Protein AF-A0A4Z2DA60-F1 (afdb_monomer_lite)

Foldseek 3Di:
DDDDDPDPDPPPPDDPPVDPDDPPDPPVVVQQPPLADDQDPVNPDDDDQSNHDDPVCDVPRHDDLEDDCCPPPPRPDCPVVVVVVLVVVQVVCCVVPVPPDPDRHRYYDDDDPDDPDDD

Sequence (119 aa):
MFARVRNCRRVISDTCIISQKIHTGNAICKNSSVGVVRRTRDCSQPLTYEQAKKPHQIGLMKSWNSWNTSNLDGENRYTAEVTLHDQFIRTFINGTFPMLVQSEHIHQKNRKEGQHSPM

Organism: Schistosoma japonicum (NCBI:txid6182)

pLDDT: mean 74.6, std 18.56, range [36.25, 94.69]

Radius of gyration: 23.01 Å; chains: 1; bounding box: 77×44×38 Å

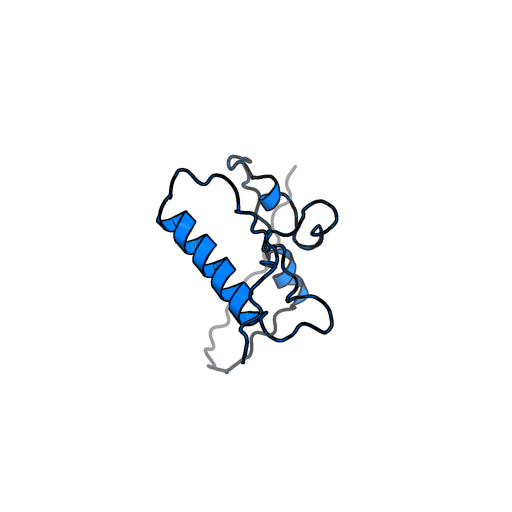Secondary structure (DSSP, 8-state):
--------------------------HHHHHTTTT-PPPPTT--S---HHHHS-GGGBTTTB--SEE-STTSTT--SSHHHHHHHHHHHHHHHHHH-TTT--SPPPEE----S------

InterPro domains:
  IPR026146 Small ribosomal subunit protein uS3m, metazoan [PF14955] (34-107)
  IPR026146 Small ribosomal subunit protein uS3m, metazoan [PTHR21244] (9-111)

Structure (mmCIF, N/CA/C/O backbone):
data_AF-A0A4Z2DA60-F1
#
_entry.id   AF-A0A4Z2DA60-F1
#
loop_
_atom_site.group_PDB
_atom_site.id
_atom_site.type_symbol
_atom_site.label_atom_id
_atom_site.label_alt_id
_atom_site.label_comp_id
_atom_site.label_asym_id
_atom_site.label_entity_id
_atom_site.label_seq_id
_atom_site.pdbx_PDB_ins_code
_atom_site.Cartn_x
_atom_site.Cartn_y
_atom_site.Cartn_z
_atom_site.occupancy
_atom_site.B_iso_or_equiv
_atom_site.auth_seq_id
_atom_site.auth_comp_id
_atom_site.auth_asym_id
_atom_site.auth_atom_id
_atom_site.pdbx_PDB_model_num
ATOM 1 N N . MET A 1 1 ? -36.997 0.849 12.367 1.00 36.25 1 MET A N 1
ATOM 2 C CA . MET A 1 1 ? -37.894 -0.275 12.016 1.00 36.25 1 MET A CA 1
ATOM 3 C C . MET A 1 1 ? -37.303 -1.032 10.840 1.00 36.25 1 MET A C 1
ATOM 5 O O . MET A 1 1 ? -36.849 -0.414 9.888 1.00 36.25 1 MET A O 1
ATOM 9 N N . PHE A 1 2 ? -37.221 -2.351 10.977 1.00 40.75 2 PHE A N 1
ATOM 10 C CA . PHE A 1 2 ? -36.569 -3.290 10.069 1.00 40.75 2 PHE A CA 1
ATOM 11 C C . PHE A 1 2 ? -37.433 -3.631 8.846 1.00 40.75 2 PHE A C 1
ATOM 13 O O . PHE A 1 2 ? -38.635 -3.821 8.987 1.00 40.75 2 PHE A O 1
ATOM 20 N N . ALA A 1 3 ? -36.790 -3.868 7.703 1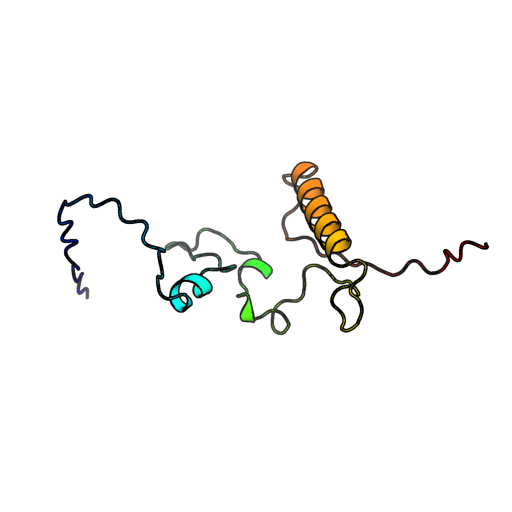.00 39.91 3 ALA A N 1
ATOM 21 C CA . ALA A 1 3 ? -37.228 -4.823 6.678 1.00 39.91 3 ALA A CA 1
ATOM 22 C C . ALA A 1 3 ? -35.953 -5.367 6.002 1.00 39.91 3 ALA A C 1
ATOM 24 O O . ALA A 1 3 ? -35.315 -4.681 5.214 1.00 39.91 3 ALA A O 1
ATOM 25 N N . ARG A 1 4 ? -35.307 -6.400 6.553 1.00 38.81 4 ARG A N 1
ATOM 26 C CA . ARG A 1 4 ? -35.522 -7.846 6.340 1.00 38.81 4 ARG A CA 1
ATOM 27 C C . ARG A 1 4 ? -35.500 -8.277 4.859 1.00 38.81 4 ARG A C 1
ATOM 29 O O . ARG A 1 4 ? -36.504 -8.232 4.167 1.00 38.81 4 ARG A O 1
ATOM 36 N N . VAL A 1 5 ? -34.315 -8.746 4.455 1.00 48.03 5 VAL A N 1
ATOM 37 C CA . VAL A 1 5 ? -34.022 -9.961 3.664 1.00 48.03 5 VAL A CA 1
ATOM 38 C C . VAL A 1 5 ? -34.892 -10.230 2.422 1.00 48.03 5 VAL A C 1
ATOM 40 O O . VAL A 1 5 ? -35.978 -10.791 2.519 1.00 48.03 5 VAL A O 1
ATOM 43 N N . ARG A 1 6 ? -34.307 -10.018 1.236 1.00 41.03 6 ARG A N 1
ATOM 44 C CA . ARG A 1 6 ? -34.545 -10.856 0.042 1.00 41.03 6 ARG A CA 1
ATOM 45 C C . ARG A 1 6 ? -33.264 -11.681 -0.145 1.00 41.03 6 ARG A C 1
ATOM 47 O O . ARG A 1 6 ? -32.250 -11.143 -0.559 1.00 41.03 6 ARG A O 1
ATOM 54 N N . ASN A 1 7 ? -33.120 -12.861 0.455 1.00 46.66 7 ASN A N 1
ATOM 55 C CA . ASN A 1 7 ? -33.658 -14.150 0.010 1.00 46.66 7 ASN A CA 1
ATOM 56 C C . ASN A 1 7 ? -33.530 -14.381 -1.506 1.00 46.66 7 ASN A C 1
ATOM 58 O O . ASN A 1 7 ? -34.510 -14.651 -2.192 1.00 46.66 7 ASN A O 1
ATOM 62 N N . CYS A 1 8 ? -32.308 -14.289 -2.036 1.00 43.62 8 CYS A N 1
ATOM 63 C CA . CYS A 1 8 ? -31.982 -14.985 -3.276 1.00 43.62 8 CYS A CA 1
ATOM 64 C C . CYS A 1 8 ? -31.801 -16.460 -2.919 1.00 43.62 8 CYS A C 1
ATOM 66 O O . CYS A 1 8 ? -30.723 -16.887 -2.503 1.00 43.62 8 CYS A O 1
ATOM 68 N N . ARG A 1 9 ? -32.904 -17.212 -2.998 1.00 36.41 9 ARG A N 1
ATOM 69 C CA . ARG A 1 9 ? -32.906 -18.671 -2.915 1.00 36.41 9 ARG A CA 1
ATOM 70 C C . ARG A 1 9 ? -31.853 -19.204 -3.880 1.00 36.41 9 ARG A C 1
ATOM 72 O O . ARG A 1 9 ? -31.969 -19.073 -5.095 1.00 36.41 9 ARG A O 1
ATOM 79 N N . ARG A 1 10 ? -30.809 -19.774 -3.295 1.00 44.75 10 ARG A N 1
ATOM 80 C CA . ARG A 1 10 ? -29.772 -20.544 -3.961 1.00 44.75 10 ARG A CA 1
ATOM 81 C C . ARG A 1 10 ? -30.451 -21.819 -4.461 1.00 44.75 10 ARG A C 1
ATOM 83 O O . ARG A 1 10 ? -30.615 -22.764 -3.700 1.00 44.75 10 ARG A O 1
ATOM 90 N N . VAL A 1 11 ? -30.925 -21.810 -5.704 1.00 38.78 11 VAL A N 1
ATOM 91 C CA . VAL A 1 11 ? -31.301 -23.045 -6.395 1.00 38.78 11 VAL A CA 1
ATOM 92 C C . VAL A 1 11 ? -29.983 -23.695 -6.795 1.00 38.78 11 VAL A C 1
ATOM 94 O O . VAL A 1 11 ? -29.382 -23.357 -7.811 1.00 38.78 11 VAL A O 1
ATOM 97 N N . ILE A 1 12 ? -29.465 -24.531 -5.899 1.00 46.62 12 ILE A N 1
ATOM 98 C CA . ILE A 1 12 ? -28.380 -25.454 -6.205 1.00 46.62 12 ILE A CA 1
ATOM 99 C C . ILE A 1 12 ? -29.067 -26.597 -6.947 1.00 46.62 12 ILE A C 1
ATOM 101 O O . ILE A 1 12 ? -29.623 -27.495 -6.328 1.00 46.62 12 ILE A O 1
ATOM 105 N N . SER A 1 13 ? -29.146 -26.491 -8.271 1.00 44.19 13 SER A N 1
ATOM 106 C CA . SER A 1 13 ? -29.481 -27.648 -9.092 1.00 44.19 13 SER A CA 1
ATOM 107 C C . SER A 1 13 ? -28.217 -28.484 -9.215 1.00 44.19 13 SER A C 1
ATOM 109 O O . SER A 1 13 ? -27.270 -28.099 -9.905 1.00 44.19 13 SER A O 1
ATOM 111 N N . ASP A 1 14 ? -28.213 -29.605 -8.503 1.00 43.94 14 ASP A N 1
ATOM 112 C CA . ASP A 1 14 ? -27.199 -30.647 -8.562 1.00 43.94 14 ASP A CA 1
ATOM 113 C C . ASP A 1 14 ? -27.156 -31.264 -9.964 1.00 43.94 14 ASP A C 1
ATOM 115 O O . ASP A 1 14 ? -27.880 -32.198 -10.286 1.00 43.94 14 ASP A O 1
ATOM 119 N N . THR A 1 15 ? -26.285 -30.736 -10.820 1.00 44.28 15 THR A N 1
ATOM 120 C CA . THR A 1 15 ? -25.668 -31.501 -11.908 1.00 44.28 15 THR A CA 1
ATOM 121 C C . THR A 1 15 ? -24.207 -31.084 -11.981 1.00 44.28 15 THR A C 1
ATOM 123 O O . THR A 1 15 ? -23.848 -30.021 -12.490 1.00 44.28 15 THR A O 1
ATOM 126 N N . CYS A 1 16 ? -23.342 -31.915 -11.403 1.00 42.69 16 CYS A N 1
ATOM 127 C CA . CYS A 1 16 ? -21.901 -31.787 -11.550 1.00 42.69 16 CYS A CA 1
ATOM 128 C C . CYS A 1 16 ? -21.527 -32.173 -12.986 1.00 42.69 16 CYS A C 1
ATOM 130 O O . CYS A 1 16 ? -21.126 -33.298 -13.265 1.00 42.69 16 CYS A O 1
ATOM 132 N N . ILE A 1 17 ? -21.690 -31.235 -13.916 1.00 43.75 17 ILE A N 1
ATOM 133 C CA . ILE A 1 17 ? -20.914 -31.248 -15.149 1.00 43.75 17 ILE A CA 1
ATOM 134 C C . ILE A 1 17 ? -19.625 -30.514 -14.814 1.00 43.75 17 ILE A C 1
ATOM 136 O O . ILE A 1 17 ? -19.618 -29.287 -14.686 1.00 43.75 17 ILE A O 1
ATOM 140 N N . ILE A 1 18 ? -18.543 -31.275 -14.627 1.00 47.03 18 ILE A N 1
ATOM 141 C CA . ILE A 1 18 ? -17.183 -30.744 -14.501 1.00 47.03 18 ILE A CA 1
ATOM 142 C C . ILE A 1 18 ? -16.827 -30.113 -15.850 1.00 47.03 18 ILE A C 1
ATOM 144 O O . ILE A 1 18 ? -16.246 -30.725 -16.738 1.00 47.03 18 ILE A O 1
ATOM 148 N N . SER A 1 19 ? -17.257 -28.872 -16.024 1.00 56.44 19 SER A N 1
ATOM 149 C CA . SER A 1 19 ? -16.873 -28.000 -17.117 1.00 56.44 19 SER A CA 1
ATOM 150 C C . SER A 1 19 ? -15.772 -27.096 -16.576 1.00 56.44 19 SER A C 1
ATOM 152 O O . SER A 1 19 ? -15.973 -26.420 -15.564 1.00 56.44 19 SER A O 1
ATOM 154 N N . GLN A 1 20 ? -14.603 -27.092 -17.223 1.00 56.44 20 GLN A N 1
ATOM 155 C CA . GLN A 1 20 ? -13.561 -26.095 -16.977 1.00 56.44 20 GLN A CA 1
ATOM 156 C C . GLN A 1 20 ? -14.103 -24.715 -17.377 1.00 56.44 20 GLN A C 1
ATOM 158 O O . GLN A 1 20 ? -13.944 -24.264 -18.508 1.00 56.44 20 GLN A O 1
ATOM 163 N N . LYS A 1 21 ? -14.807 -24.053 -16.459 1.00 57.78 21 LYS A N 1
ATOM 164 C CA . LYS A 1 21 ? -15.301 -22.690 -16.646 1.00 57.78 21 LYS A CA 1
ATOM 165 C C . LYS A 1 21 ? -14.322 -21.738 -15.978 1.00 57.78 21 LYS A C 1
ATOM 167 O O . LYS A 1 21 ? -14.120 -21.798 -14.767 1.00 57.78 21 LYS A O 1
ATOM 172 N N . ILE A 1 22 ? -13.728 -20.840 -16.760 1.00 65.81 22 ILE A N 1
ATOM 173 C CA . ILE A 1 22 ? -12.983 -19.708 -16.208 1.00 65.81 22 ILE A CA 1
ATOM 174 C C . ILE A 1 22 ? -13.990 -18.843 -15.449 1.00 65.81 22 ILE A C 1
ATOM 176 O O . ILE A 1 22 ? -15.011 -18.428 -15.995 1.00 65.81 22 ILE A O 1
ATOM 180 N N . HIS A 1 23 ? -13.720 -18.590 -14.171 1.00 60.81 23 HIS A N 1
ATOM 181 C CA . HIS A 1 23 ? -14.612 -17.836 -13.299 1.00 60.81 23 HIS A CA 1
ATOM 182 C C . HIS A 1 23 ? -14.537 -16.328 -13.622 1.00 60.81 23 HIS A C 1
ATOM 184 O O . HIS A 1 23 ? -13.959 -15.536 -12.872 1.00 60.81 23 HIS A O 1
ATOM 190 N N . THR A 1 24 ? -15.138 -15.900 -14.735 1.00 59.81 24 THR A N 1
ATOM 191 C CA . THR A 1 24 ? -15.239 -14.490 -15.152 1.00 59.81 24 THR A CA 1
ATOM 192 C C . THR A 1 24 ? -16.327 -13.763 -14.356 1.00 59.81 24 THR A C 1
ATOM 194 O O . THR A 1 24 ? -17.336 -13.317 -14.889 1.00 59.81 24 THR A O 1
ATOM 197 N N . GLY A 1 25 ? -16.163 -13.670 -13.035 1.00 59.47 25 GLY A N 1
ATOM 198 C CA . GLY A 1 25 ? -16.956 -12.728 -12.238 1.00 59.47 25 GLY A CA 1
ATOM 199 C C . GLY A 1 25 ? -16.517 -11.293 -12.539 1.00 59.47 25 GLY A C 1
ATOM 200 O O . GLY A 1 25 ? -15.312 -11.068 -12.658 1.00 59.47 25 GLY A O 1
ATOM 201 N N . ASN A 1 26 ? -17.462 -10.346 -12.629 1.00 55.56 26 ASN A N 1
ATOM 202 C CA . ASN A 1 26 ? -17.207 -8.926 -12.915 1.00 55.56 26 ASN A CA 1
ATOM 203 C C . ASN A 1 26 ? -15.992 -8.403 -12.123 1.00 55.56 26 ASN A C 1
ATOM 205 O O . ASN A 1 26 ? -16.044 -8.293 -10.895 1.00 55.56 26 ASN A O 1
ATOM 209 N N . ALA A 1 27 ? -14.898 -8.077 -12.822 1.00 57.91 27 ALA A N 1
ATOM 210 C CA . ALA A 1 27 ? -13.629 -7.648 -12.219 1.00 57.91 27 ALA A CA 1
ATOM 211 C C . ALA A 1 27 ? -13.789 -6.416 -11.304 1.00 57.91 27 ALA A C 1
ATOM 213 O O . ALA A 1 27 ? -13.112 -6.298 -10.282 1.00 57.91 27 ALA A O 1
ATOM 214 N N . ILE A 1 28 ? -14.762 -5.555 -11.623 1.00 54.56 28 ILE A N 1
ATOM 215 C CA . ILE A 1 28 ? -15.117 -4.343 -10.872 1.00 54.56 28 ILE A CA 1
ATOM 216 C C . ILE A 1 28 ? -15.416 -4.640 -9.393 1.00 54.56 28 ILE A C 1
ATOM 218 O O . ILE A 1 28 ? -14.972 -3.899 -8.520 1.00 54.56 28 ILE A O 1
ATOM 222 N N . CYS A 1 29 ? -16.112 -5.739 -9.081 1.00 54.88 29 CYS A N 1
ATOM 223 C CA . CYS A 1 29 ? -16.513 -6.051 -7.704 1.00 54.88 29 CYS A CA 1
ATOM 224 C C . CYS A 1 29 ? -15.373 -6.640 -6.854 1.00 54.88 29 CYS A C 1
ATOM 226 O O . CYS A 1 29 ? -15.477 -6.662 -5.631 1.00 54.88 29 CYS A O 1
ATOM 228 N N . LYS A 1 30 ? -14.292 -7.127 -7.481 1.00 58.25 30 LYS A N 1
ATOM 229 C CA . LYS A 1 30 ? -13.154 -7.755 -6.785 1.00 58.25 30 LYS A CA 1
ATOM 230 C C . LYS A 1 30 ? -12.093 -6.733 -6.362 1.00 58.25 30 LYS A C 1
ATOM 232 O O . LYS A 1 30 ? -11.428 -6.930 -5.351 1.00 58.25 30 LYS A O 1
ATOM 237 N N . ASN A 1 31 ? -11.967 -5.621 -7.090 1.00 64.38 31 ASN A N 1
ATOM 238 C CA . ASN A 1 31 ? -10.927 -4.622 -6.825 1.00 64.38 31 ASN A CA 1
ATOM 239 C C . ASN A 1 31 ? -11.255 -3.684 -5.650 1.00 64.38 31 ASN A C 1
ATOM 241 O O . ASN A 1 31 ? -10.353 -3.094 -5.064 1.00 64.38 31 ASN A O 1
ATOM 245 N N . SER A 1 32 ? -12.530 -3.559 -5.259 1.00 67.38 32 SER A N 1
ATOM 246 C CA . SER A 1 32 ? -12.943 -2.638 -4.189 1.00 67.38 32 SER A CA 1
ATOM 247 C C . SER A 1 32 ? -12.506 -3.063 -2.782 1.00 67.38 32 SER A C 1
ATOM 249 O O . SER A 1 32 ? -12.548 -2.245 -1.866 1.00 67.38 32 SER A O 1
ATOM 251 N N . SER A 1 33 ? -12.131 -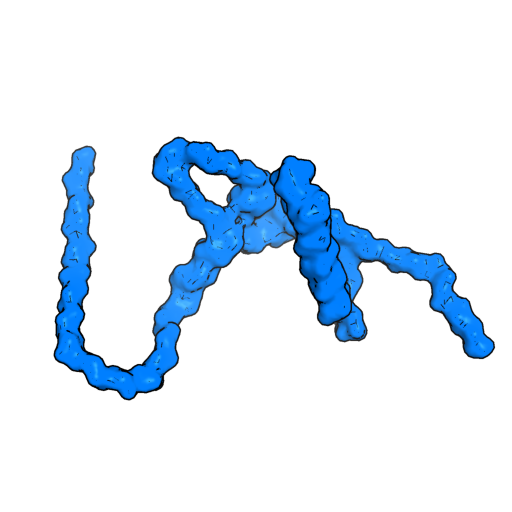4.333 -2.588 1.00 72.25 33 SER A N 1
ATOM 252 C CA . SER A 1 33 ? -11.664 -4.870 -1.300 1.00 72.25 33 SER A CA 1
ATOM 253 C C . SER A 1 33 ? -10.145 -4.947 -1.167 1.00 72.25 33 SER A C 1
ATOM 255 O O . SER A 1 33 ? -9.652 -5.244 -0.082 1.00 72.25 33 SER A O 1
ATOM 257 N N . VAL A 1 34 ? -9.394 -4.723 -2.247 1.00 79.50 34 VAL A N 1
ATOM 258 C CA . VAL A 1 34 ? -7.930 -4.820 -2.220 1.00 79.50 34 VAL A CA 1
ATOM 259 C C . VAL A 1 34 ? -7.372 -3.680 -1.371 1.00 79.50 34 VAL A C 1
ATOM 261 O O . VAL A 1 34 ? -7.750 -2.530 -1.567 1.00 79.50 34 VAL A O 1
ATOM 264 N N . GLY A 1 35 ? -6.500 -3.994 -0.408 1.00 81.06 35 GLY A N 1
ATOM 265 C CA . GLY A 1 35 ? -5.841 -2.994 0.443 1.00 81.06 35 GLY A CA 1
ATOM 266 C C . GLY A 1 35 ? -6.789 -2.153 1.308 1.00 81.06 35 GLY A C 1
ATOM 267 O O . GLY A 1 35 ? -6.431 -1.043 1.690 1.00 81.06 35 GLY A O 1
ATOM 268 N N . VAL A 1 36 ? -8.003 -2.646 1.584 1.00 88.19 36 VAL A N 1
ATOM 269 C CA . VAL A 1 36 ? -8.979 -1.989 2.465 1.00 88.19 36 VAL A CA 1
ATOM 270 C C . VAL A 1 36 ? -9.293 -2.908 3.637 1.00 88.19 36 VAL A C 1
ATOM 272 O O . VAL A 1 36 ? -9.862 -3.986 3.455 1.00 88.19 36 VAL A O 1
ATOM 275 N N . VAL A 1 37 ? -8.976 -2.462 4.854 1.00 88.75 37 VAL A N 1
ATOM 276 C CA . VAL A 1 37 ? -9.353 -3.193 6.068 1.00 88.75 37 VAL A CA 1
ATOM 277 C C . VAL A 1 37 ? -10.857 -3.049 6.306 1.00 88.75 37 VAL A C 1
ATOM 279 O O . VAL A 1 37 ? -11.419 -1.951 6.257 1.00 88.75 37 VAL A O 1
ATOM 282 N N . ARG A 1 38 ? -11.543 -4.174 6.532 1.00 86.00 38 ARG A N 1
ATOM 283 C CA . ARG A 1 38 ? -12.988 -4.179 6.784 1.00 86.00 38 ARG A CA 1
ATOM 284 C C . ARG A 1 38 ? -13.262 -3.743 8.217 1.00 86.00 38 ARG A C 1
ATOM 286 O O . ARG A 1 38 ? -12.682 -4.272 9.155 1.00 86.00 38 ARG A O 1
ATOM 293 N N . ARG A 1 39 ? -14.208 -2.820 8.379 1.00 83.94 39 ARG A N 1
ATOM 294 C CA . ARG A 1 39 ? -14.656 -2.367 9.695 1.00 83.94 39 ARG A CA 1
ATOM 295 C C . ARG A 1 39 ? -15.407 -3.486 10.420 1.00 83.94 39 ARG A C 1
ATOM 297 O O . ARG A 1 39 ? -16.366 -4.037 9.873 1.00 83.94 39 ARG A O 1
ATOM 304 N N . THR A 1 40 ? -15.009 -3.779 11.653 1.00 87.25 40 THR A N 1
ATOM 305 C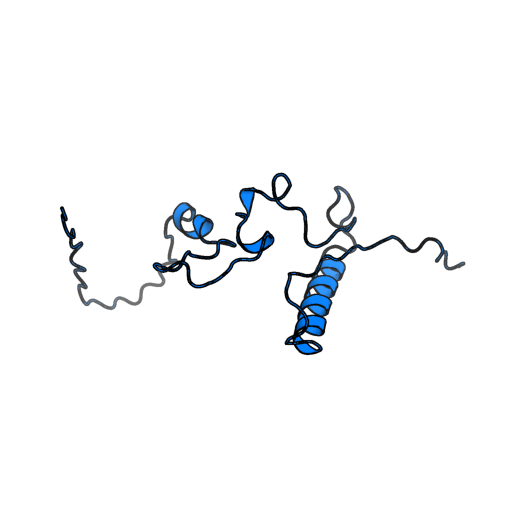 CA . THR A 1 40 ? -15.769 -4.652 12.558 1.00 87.25 40 THR A CA 1
ATOM 306 C C . THR A 1 40 ? -17.031 -3.932 13.034 1.00 87.25 40 THR A C 1
ATOM 308 O O . THR A 1 40 ? -17.053 -2.706 13.151 1.00 87.25 40 THR A O 1
ATOM 311 N N . ARG A 1 41 ? -18.110 -4.675 13.296 1.00 87.88 41 ARG A N 1
ATOM 312 C CA . ARG A 1 41 ? -19.423 -4.113 13.669 1.00 87.88 41 ARG A CA 1
ATOM 313 C C . ARG A 1 41 ? -19.371 -3.229 14.923 1.00 87.88 41 ARG A C 1
ATOM 315 O O . ARG A 1 41 ? -20.105 -2.254 15.014 1.00 87.88 41 ARG A O 1
ATOM 322 N N . ASP A 1 42 ? -18.514 -3.591 15.861 1.00 89.56 42 ASP A N 1
ATOM 323 C CA . ASP A 1 42 ? -18.265 -2.943 17.149 1.00 89.56 42 ASP A CA 1
ATOM 324 C C . ASP A 1 42 ? -17.124 -1.912 17.102 1.00 89.56 42 ASP A C 1
ATOM 326 O O . ASP A 1 42 ? -16.889 -1.221 18.085 1.00 89.56 42 ASP A O 1
ATOM 330 N N . CYS A 1 43 ? -16.429 -1.778 15.965 1.00 83.81 43 CYS A N 1
ATOM 331 C CA . CYS A 1 43 ? -15.239 -0.931 15.824 1.00 83.81 43 CYS A CA 1
ATOM 332 C C . CYS A 1 43 ? -14.129 -1.254 16.842 1.00 83.81 43 CYS A C 1
ATOM 334 O O . CYS A 1 43 ? -13.367 -0.364 17.207 1.00 83.81 43 CYS A O 1
ATOM 336 N N . SER A 1 44 ? -14.034 -2.508 17.291 1.00 89.12 44 SER A N 1
ATOM 337 C CA . SER A 1 44 ? -13.089 -2.920 18.338 1.00 89.12 44 SER A CA 1
ATOM 338 C C . SER A 1 44 ? -11.628 -2.948 17.895 1.00 89.12 44 SER A C 1
ATOM 340 O O . SER A 1 44 ? -10.740 -2.872 18.739 1.00 89.12 44 SER A O 1
ATOM 342 N N . GLN A 1 45 ? -11.360 -3.057 16.591 1.00 87.38 45 GLN A N 1
ATOM 343 C CA . GLN A 1 45 ? -9.996 -3.111 16.067 1.00 87.38 45 GLN A CA 1
ATOM 344 C C . GLN A 1 45 ? -9.494 -1.706 15.704 1.00 87.38 45 GLN A C 1
ATOM 346 O O . GLN A 1 45 ? -10.025 -1.107 14.760 1.00 87.38 45 GLN A O 1
ATOM 351 N N . PRO A 1 46 ? -8.487 -1.171 16.421 1.00 87.88 46 PRO A N 1
ATOM 352 C CA . PRO A 1 46 ? -7.867 0.091 16.049 1.00 87.88 46 PRO A CA 1
ATOM 353 C C . PRO A 1 46 ? -7.089 -0.083 14.742 1.00 87.88 46 PRO A C 1
ATOM 355 O O . PRO A 1 46 ? -6.422 -1.093 14.528 1.00 87.88 46 PRO A O 1
ATOM 358 N N . LEU A 1 47 ? -7.183 0.915 13.865 1.00 89.38 47 LEU A N 1
ATOM 359 C CA . LEU A 1 47 ? -6.474 0.940 12.589 1.00 89.38 47 LEU A CA 1
ATOM 360 C C . LEU A 1 47 ? -5.317 1.924 12.664 1.00 89.38 47 LEU A C 1
ATOM 362 O O . LEU A 1 47 ? -5.460 3.017 13.216 1.00 89.38 47 LEU A O 1
ATOM 366 N N . THR A 1 48 ? -4.196 1.562 12.048 1.00 89.56 48 THR A N 1
ATOM 367 C CA . THR A 1 48 ? -3.108 2.513 11.826 1.00 89.56 48 THR A CA 1
ATOM 368 C C . THR A 1 48 ? -3.476 3.496 10.717 1.00 89.56 48 THR A C 1
ATOM 370 O O . THR A 1 48 ? -4.394 3.267 9.920 1.00 89.56 48 THR A O 1
ATOM 373 N N . TYR A 1 49 ? -2.745 4.608 10.656 1.00 89.81 49 TYR A N 1
ATOM 374 C CA . TYR A 1 49 ? -2.948 5.631 9.633 1.00 89.81 49 TYR A CA 1
ATOM 375 C C . TYR A 1 49 ? -2.945 5.040 8.213 1.00 89.81 49 TYR A C 1
ATOM 377 O O . TYR A 1 49 ? -3.883 5.272 7.449 1.00 89.81 49 TYR A O 1
ATOM 385 N N . GLU A 1 50 ? -1.951 4.206 7.898 1.00 87.44 50 GLU A N 1
ATOM 386 C CA . GLU A 1 50 ? -1.788 3.583 6.578 1.00 87.44 50 GLU A CA 1
ATOM 387 C C . GLU A 1 50 ? -2.927 2.616 6.221 1.00 87.44 50 GLU A C 1
ATOM 389 O O . GLU A 1 50 ? -3.412 2.604 5.085 1.00 87.44 50 GLU A O 1
ATOM 394 N N . GLN A 1 51 ? -3.416 1.854 7.205 1.00 89.44 51 GLN A N 1
ATOM 395 C CA . GLN A 1 51 ? -4.511 0.892 7.041 1.00 89.44 51 GLN A CA 1
ATOM 396 C C . GLN A 1 51 ? -5.877 1.564 6.850 1.00 89.44 51 GLN A C 1
ATOM 398 O O . GLN A 1 51 ? -6.769 1.001 6.210 1.00 89.44 51 GLN A O 1
ATOM 403 N N . ALA A 1 52 ? -6.060 2.769 7.397 1.00 90.69 52 ALA A N 1
ATOM 404 C CA . ALA A 1 52 ? -7.304 3.525 7.273 1.00 90.69 52 ALA A CA 1
ATOM 405 C C . ALA A 1 52 ? -7.487 4.159 5.880 1.00 90.69 52 ALA A C 1
ATOM 407 O O . ALA A 1 52 ? -8.609 4.510 5.500 1.00 90.69 52 ALA A O 1
ATOM 408 N N . LYS A 1 53 ? -6.403 4.330 5.114 1.00 92.12 53 LYS A N 1
ATOM 409 C CA . LYS A 1 53 ? -6.410 4.979 3.797 1.00 92.12 53 LYS A CA 1
ATOM 410 C C . LYS A 1 53 ? -6.519 3.962 2.661 1.00 92.12 53 LYS A C 1
ATOM 412 O O . LYS A 1 53 ? -5.742 3.011 2.559 1.00 92.12 53 LYS A O 1
ATOM 417 N N . LYS A 1 54 ? -7.456 4.206 1.742 1.00 90.50 54 LYS A N 1
ATOM 418 C CA . LYS A 1 54 ? -7.722 3.323 0.595 1.00 90.50 54 LYS A CA 1
ATOM 419 C C . LYS A 1 54 ? -6.592 3.401 -0.448 1.00 90.50 54 LYS A C 1
ATOM 421 O O . LYS A 1 54 ? -5.925 4.432 -0.537 1.00 90.50 54 LYS A O 1
ATOM 426 N N . PRO A 1 55 ? -6.400 2.373 -1.298 1.00 90.06 55 PRO A N 1
ATOM 427 C CA . PRO A 1 55 ? -5.311 2.364 -2.284 1.00 90.06 55 PRO A CA 1
ATOM 428 C C . PRO A 1 55 ? -5.330 3.534 -3.273 1.00 90.06 55 PRO A C 1
ATOM 430 O O . PRO A 1 55 ? -4.284 4.067 -3.609 1.00 90.06 55 PRO A O 1
ATOM 433 N N . HIS A 1 56 ? -6.507 3.999 -3.694 1.00 89.56 56 HIS A N 1
ATOM 434 C CA . HIS A 1 56 ? -6.621 5.147 -4.606 1.00 89.56 56 HIS A CA 1
ATOM 435 C C . HIS A 1 56 ? -6.264 6.497 -3.958 1.00 89.56 56 HIS A C 1
ATOM 437 O O . HIS A 1 56 ? -6.328 7.523 -4.622 1.00 89.56 56 HIS A O 1
ATOM 443 N N . GLN A 1 57 ? -5.945 6.520 -2.660 1.00 92.25 57 GLN A N 1
ATOM 444 C CA . GLN A 1 57 ? -5.534 7.725 -1.933 1.00 92.25 57 GLN A CA 1
ATOM 445 C C . GLN A 1 57 ? -4.005 7.825 -1.781 1.00 92.25 57 GLN A C 1
ATOM 447 O O . GLN A 1 57 ? -3.525 8.750 -1.118 1.00 92.25 57 GLN A O 1
ATOM 452 N N . ILE A 1 58 ? -3.250 6.887 -2.373 1.00 92.69 58 ILE A N 1
ATOM 453 C CA . ILE A 1 58 ? -1.786 6.964 -2.485 1.00 92.69 58 ILE A CA 1
ATOM 454 C C . ILE A 1 58 ? -1.426 8.193 -3.323 1.00 92.69 58 ILE A C 1
ATOM 456 O O . ILE A 1 58 ? -1.990 8.403 -4.392 1.00 92.69 58 ILE A O 1
ATOM 460 N N . GLY A 1 59 ? -0.522 9.020 -2.809 1.00 90.62 59 GLY A N 1
ATOM 461 C CA . GLY A 1 59 ? -0.116 10.296 -3.394 1.00 90.62 59 GLY A CA 1
ATOM 462 C C . GLY A 1 59 ? -0.941 11.506 -2.962 1.00 90.62 59 GLY A C 1
ATOM 463 O O . GLY A 1 59 ? -0.523 12.627 -3.226 1.00 90.62 59 GLY A O 1
ATOM 464 N N . LEU A 1 60 ? -2.073 11.308 -2.273 1.00 93.31 60 LEU A N 1
ATOM 465 C CA . LEU A 1 60 ? -2.894 12.405 -1.741 1.00 93.31 60 LEU A CA 1
ATOM 466 C C . LEU A 1 60 ? -2.913 12.402 -0.216 1.00 93.31 60 LEU A C 1
ATOM 468 O O . LEU A 1 60 ? -2.551 13.382 0.424 1.00 93.31 60 LEU A O 1
ATOM 472 N N . MET A 1 61 ? -3.378 11.294 0.366 1.00 92.62 61 MET A N 1
ATOM 473 C CA . MET A 1 61 ? -3.528 11.152 1.815 1.00 92.62 61 MET A CA 1
ATOM 474 C C . MET A 1 61 ? -2.494 10.208 2.414 1.00 92.62 61 MET A C 1
ATOM 476 O O . MET A 1 61 ? -2.242 10.289 3.608 1.00 92.62 61 MET A O 1
ATOM 480 N N . LYS A 1 62 ? -1.917 9.303 1.622 1.00 90.81 62 LYS A N 1
ATOM 481 C CA . LYS A 1 62 ? -0.803 8.459 2.056 1.00 90.81 62 LYS A CA 1
ATOM 482 C C . LYS A 1 62 ? 0.333 8.505 1.052 1.00 90.81 62 LYS A C 1
ATOM 484 O O . LYS A 1 62 ? 0.081 8.683 -0.138 1.00 90.81 62 LYS A O 1
ATOM 489 N N . SER A 1 63 ? 1.560 8.380 1.533 1.00 92.12 63 SER A N 1
ATOM 490 C CA . SER A 1 63 ? 2.755 8.345 0.695 1.00 92.12 63 SER A CA 1
ATOM 491 C C . SER A 1 63 ? 3.076 6.905 0.269 1.00 92.12 63 SER A C 1
ATOM 493 O O . SER A 1 63 ? 2.236 6.007 0.360 1.00 92.12 63 SER A O 1
ATOM 495 N N . TRP A 1 64 ? 4.274 6.697 -0.271 1.00 91.31 64 TRP A N 1
ATOM 496 C CA . TRP A 1 64 ? 4.775 5.393 -0.682 1.00 91.31 64 TRP A CA 1
ATOM 497 C C . TRP A 1 64 ? 5.642 4.799 0.429 1.00 91.31 64 TRP A C 1
ATOM 499 O O . TRP A 1 64 ? 6.490 5.486 0.993 1.00 91.31 64 TRP A O 1
ATOM 509 N N . ASN A 1 65 ? 5.486 3.498 0.681 1.00 89.62 65 ASN A N 1
ATOM 510 C CA . ASN A 1 65 ? 6.262 2.766 1.691 1.00 89.62 65 ASN A CA 1
ATOM 511 C C . ASN A 1 65 ? 7.718 2.504 1.274 1.00 89.62 65 ASN A C 1
ATOM 513 O O . ASN A 1 65 ? 8.524 2.047 2.088 1.00 89.62 65 ASN A O 1
ATOM 517 N N . SER A 1 66 ? 8.055 2.729 0.005 1.00 89.69 66 SER A N 1
ATOM 518 C CA . SER A 1 66 ? 9.420 2.639 -0.494 1.00 89.69 66 SER A CA 1
ATOM 519 C C . SER A 1 66 ? 9.691 3.734 -1.520 1.00 89.69 66 SER A C 1
ATOM 521 O O . SER A 1 66 ? 8.893 3.974 -2.426 1.00 89.69 66 SER A O 1
ATOM 523 N N . TRP A 1 67 ? 10.832 4.402 -1.368 1.00 89.81 67 TRP A N 1
ATOM 524 C CA . TRP A 1 67 ? 11.313 5.427 -2.286 1.00 89.81 67 TRP A CA 1
ATOM 525 C C . TRP A 1 67 ? 12.579 4.930 -2.985 1.00 89.81 67 TRP A C 1
ATOM 527 O O . TRP A 1 67 ? 13.592 4.643 -2.338 1.00 89.81 67 TRP A O 1
ATOM 537 N N . ASN A 1 68 ? 12.508 4.782 -4.307 1.00 88.62 68 ASN A N 1
ATOM 538 C CA . ASN A 1 68 ? 13.592 4.303 -5.160 1.00 88.62 68 ASN A CA 1
ATOM 539 C C . ASN A 1 68 ? 13.509 4.964 -6.545 1.00 88.62 68 ASN A C 1
ATOM 541 O O . ASN A 1 68 ? 12.462 5.484 -6.921 1.00 88.62 68 ASN A O 1
ATOM 545 N N . THR A 1 69 ? 14.606 4.929 -7.302 1.00 88.12 69 THR A N 1
ATOM 546 C CA . THR A 1 69 ? 14.663 5.497 -8.660 1.00 88.12 69 THR A CA 1
ATOM 547 C C . THR A 1 69 ? 14.250 4.495 -9.741 1.00 88.12 69 THR A C 1
ATOM 549 O O . THR A 1 69 ? 13.852 4.891 -10.825 1.00 88.12 69 THR A O 1
ATOM 552 N N . SER A 1 70 ? 14.233 3.193 -9.434 1.00 87.38 70 SER A N 1
ATOM 553 C CA . SER A 1 70 ? 14.003 2.116 -10.410 1.00 87.38 70 SER A CA 1
ATOM 554 C C . SER A 1 70 ? 12.589 2.033 -10.998 1.00 87.38 70 SER A C 1
ATOM 556 O O . SER A 1 70 ? 12.338 1.176 -11.837 1.00 87.38 70 SER A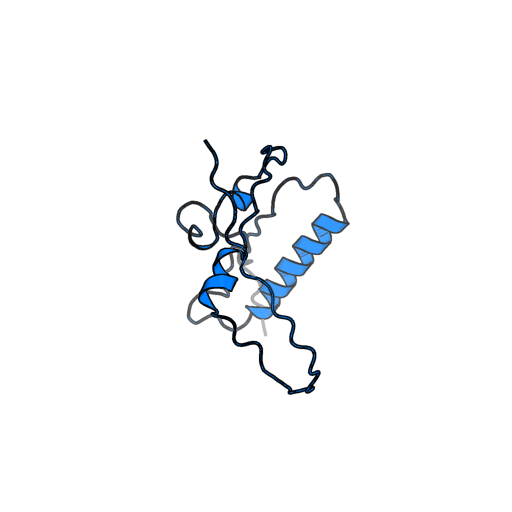 O 1
ATOM 558 N N . ASN A 1 71 ? 11.655 2.860 -10.532 1.00 89.25 71 ASN A N 1
ATOM 559 C CA . ASN A 1 71 ? 10.315 2.987 -11.115 1.00 89.25 71 ASN A CA 1
ATOM 560 C C . ASN A 1 71 ? 10.171 4.251 -11.979 1.00 89.25 71 ASN A C 1
ATOM 562 O O . ASN A 1 71 ? 9.070 4.549 -12.439 1.00 89.25 71 ASN A O 1
ATOM 566 N N . LEU A 1 72 ? 11.247 5.027 -12.146 1.00 90.12 72 LEU A N 1
ATOM 567 C CA . LEU A 1 72 ? 11.260 6.190 -13.023 1.00 90.12 72 LEU A CA 1
ATOM 568 C C . LEU A 1 72 ? 11.296 5.752 -14.486 1.00 90.12 72 LEU A C 1
ATOM 570 O O . LEU A 1 72 ? 11.848 4.705 -14.833 1.00 90.12 72 LEU A O 1
ATOM 574 N N . ASP A 1 73 ? 10.714 6.583 -15.345 1.00 88.62 73 ASP A N 1
ATOM 575 C CA . ASP A 1 73 ? 10.727 6.341 -16.781 1.00 88.62 73 ASP A CA 1
ATOM 576 C C . ASP A 1 73 ? 12.174 6.289 -17.305 1.00 88.62 73 ASP A C 1
ATOM 578 O O . ASP A 1 73 ? 12.996 7.152 -16.994 1.00 88.62 73 ASP A O 1
ATOM 582 N N . GLY A 1 74 ? 12.499 5.233 -18.054 1.00 86.00 74 GLY A N 1
ATOM 583 C CA . GLY A 1 74 ? 13.854 4.953 -18.544 1.00 86.00 74 GLY A CA 1
ATOM 584 C C . GLY A 1 74 ? 14.778 4.167 -17.596 1.00 86.00 74 GLY A C 1
ATOM 585 O O . GLY A 1 74 ? 15.853 3.743 -18.029 1.00 86.00 74 GLY A O 1
ATOM 586 N N . GLU A 1 75 ? 14.390 3.889 -16.345 1.00 82.06 75 GLU A N 1
ATOM 587 C CA . GLU A 1 75 ? 15.197 3.110 -15.388 1.00 82.06 75 GLU A CA 1
ATOM 588 C C . GLU A 1 75 ? 14.720 1.648 -15.233 1.00 82.06 75 GLU A C 1
ATOM 590 O O . GLU A 1 75 ? 14.136 1.282 -14.223 1.00 82.06 75 GLU A O 1
ATOM 595 N N . ASN A 1 76 ? 15.036 0.753 -16.179 1.00 75.31 76 ASN A N 1
ATOM 596 C CA . ASN A 1 76 ? 14.568 -0.653 -16.117 1.00 75.31 76 ASN A CA 1
ATOM 597 C C . ASN A 1 76 ? 15.550 -1.665 -15.493 1.00 75.31 76 ASN A C 1
ATOM 599 O O . ASN A 1 76 ? 15.231 -2.848 -15.385 1.00 75.31 76 ASN A O 1
ATOM 603 N N . ARG A 1 77 ? 16.774 -1.259 -15.127 1.00 76.38 77 ARG A N 1
ATOM 604 C CA . ARG A 1 77 ? 17.843 -2.228 -14.794 1.00 76.38 77 ARG A CA 1
ATOM 605 C C . ARG A 1 77 ? 17.658 -2.960 -13.465 1.00 76.38 77 ARG A C 1
ATOM 607 O O . ARG A 1 77 ? 18.073 -4.105 -13.371 1.00 76.38 77 ARG A O 1
ATOM 614 N N . TYR A 1 78 ? 17.072 -2.317 -12.455 1.00 84.12 78 TYR A N 1
ATOM 615 C CA . TYR A 1 78 ? 17.146 -2.804 -11.067 1.00 84.12 78 TYR A CA 1
ATOM 616 C C . TYR A 1 78 ? 15.792 -2.930 -10.365 1.00 84.12 78 TYR A C 1
ATOM 618 O O . TYR A 1 78 ? 15.749 -3.160 -9.159 1.00 84.12 78 TYR A O 1
ATOM 626 N N . THR A 1 79 ? 14.680 -2.781 -11.087 1.00 86.81 79 THR A N 1
ATOM 62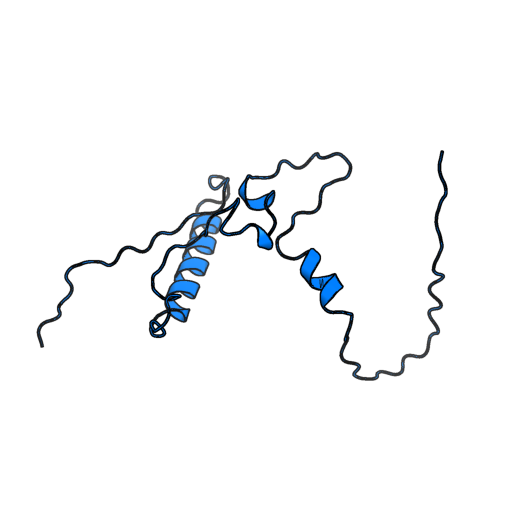7 C CA . THR A 1 79 ? 13.336 -2.771 -10.492 1.00 86.81 79 THR A CA 1
ATOM 628 C C . THR A 1 79 ? 13.042 -4.069 -9.746 1.00 86.81 79 THR A C 1
ATOM 630 O O . THR A 1 79 ? 12.659 -4.036 -8.579 1.00 86.81 79 THR A O 1
ATOM 633 N N . ALA A 1 80 ? 13.311 -5.217 -10.378 1.00 89.38 80 ALA A N 1
ATOM 634 C CA . ALA A 1 80 ? 13.067 -6.525 -9.776 1.00 89.38 80 ALA A CA 1
ATOM 635 C C . ALA A 1 80 ? 13.903 -6.741 -8.503 1.00 89.38 80 ALA A C 1
ATOM 637 O O . ALA A 1 80 ? 13.367 -7.141 -7.471 1.00 89.38 80 ALA A O 1
ATOM 638 N N . GLU A 1 81 ? 15.198 -6.423 -8.549 1.00 90.81 81 GLU A N 1
ATOM 639 C CA . GLU A 1 81 ? 16.099 -6.558 -7.402 1.00 90.81 81 GLU A CA 1
ATOM 640 C C . GLU A 1 81 ? 15.650 -5.675 -6.237 1.00 90.81 81 GLU A C 1
ATOM 642 O O . GLU A 1 81 ? 15.525 -6.148 -5.110 1.00 90.81 81 GLU A O 1
ATOM 647 N N . VAL A 1 82 ? 15.343 -4.400 -6.500 1.00 90.56 82 VAL A N 1
ATOM 648 C CA . VAL A 1 82 ? 14.889 -3.460 -5.465 1.00 90.56 82 VAL A CA 1
ATOM 649 C C . VAL A 1 82 ? 13.589 -3.939 -4.817 1.00 90.56 82 VAL A C 1
ATOM 651 O O . VAL A 1 82 ? 13.469 -3.871 -3.594 1.00 90.56 82 VAL A O 1
ATOM 654 N N . THR A 1 83 ? 12.644 -4.469 -5.597 1.00 91.38 83 THR A N 1
ATOM 655 C CA . THR A 1 83 ? 11.408 -5.054 -5.057 1.00 91.38 83 THR A CA 1
ATOM 656 C C . THR A 1 83 ? 11.684 -6.284 -4.190 1.00 91.38 83 THR A C 1
ATOM 658 O O . THR A 1 83 ? 11.114 -6.400 -3.104 1.00 91.38 83 THR A O 1
ATOM 661 N N . LEU A 1 84 ? 12.576 -7.184 -4.620 1.00 93.62 84 LEU A N 1
ATOM 662 C CA . LEU A 1 84 ? 12.950 -8.365 -3.834 1.00 93.62 84 LEU A CA 1
ATOM 663 C C . LEU A 1 84 ? 13.634 -7.978 -2.521 1.00 93.62 84 LEU A C 1
ATOM 665 O O . LEU A 1 84 ? 13.306 -8.532 -1.472 1.00 93.62 84 LEU A O 1
ATOM 669 N N . HIS A 1 85 ? 14.535 -6.997 -2.559 1.00 92.19 85 HIS A N 1
ATOM 670 C CA . HIS A 1 85 ? 15.185 -6.474 -1.362 1.00 92.19 85 HIS A CA 1
ATOM 671 C C . HIS A 1 85 ? 14.181 -5.831 -0.396 1.00 92.19 85 HIS A C 1
ATOM 673 O O . HIS A 1 85 ? 14.250 -6.104 0.801 1.00 92.19 85 HIS A O 1
ATOM 679 N N . ASP A 1 86 ? 13.227 -5.032 -0.888 1.00 91.88 86 ASP A N 1
ATOM 680 C CA . ASP A 1 86 ? 12.177 -4.430 -0.053 1.00 91.88 86 ASP A CA 1
ATOM 681 C C . ASP A 1 86 ? 11.339 -5.510 0.649 1.00 91.88 86 ASP A C 1
ATOM 683 O O . ASP A 1 86 ? 11.171 -5.470 1.870 1.00 91.88 86 ASP A O 1
ATOM 687 N N . GLN A 1 87 ? 10.894 -6.533 -0.088 1.00 92.31 87 GLN A N 1
ATOM 688 C CA . GLN A 1 87 ? 10.110 -7.631 0.480 1.00 92.31 87 GLN A CA 1
ATOM 689 C C . GLN A 1 87 ? 10.917 -8.465 1.485 1.00 92.31 87 GLN A C 1
ATOM 691 O O . GLN A 1 87 ? 10.389 -8.853 2.536 1.00 92.31 87 GLN A O 1
ATOM 696 N N . PHE A 1 88 ? 12.193 -8.725 1.188 1.00 94.69 88 PHE A N 1
ATOM 697 C CA . PHE A 1 88 ? 13.099 -9.428 2.091 1.00 94.69 88 PHE A CA 1
ATOM 698 C C . PHE A 1 88 ? 13.256 -8.667 3.407 1.00 94.69 88 PHE A C 1
ATOM 700 O O . PHE A 1 88 ? 13.026 -9.245 4.464 1.00 94.69 88 PHE A O 1
ATOM 707 N N . ILE A 1 89 ? 13.567 -7.369 3.353 1.00 92.69 89 ILE A N 1
ATOM 708 C CA . ILE A 1 89 ? 13.771 -6.544 4.549 1.00 92.69 89 ILE A CA 1
ATOM 709 C C . ILE A 1 89 ? 12.492 -6.492 5.394 1.00 92.69 89 ILE A C 1
ATOM 711 O O . ILE A 1 89 ? 12.565 -6.686 6.605 1.00 92.69 89 ILE A O 1
ATOM 715 N N . ARG A 1 90 ? 11.310 -6.314 4.783 1.00 91.81 90 ARG A N 1
ATOM 716 C CA . ARG A 1 90 ? 10.028 -6.329 5.519 1.00 91.81 90 ARG A CA 1
ATOM 717 C C . ARG A 1 90 ? 9.811 -7.642 6.261 1.00 91.81 90 ARG A C 1
ATOM 719 O O . ARG A 1 90 ? 9.431 -7.641 7.428 1.00 91.81 90 ARG A O 1
ATOM 726 N N . THR A 1 91 ? 10.055 -8.755 5.576 1.00 92.31 91 THR A N 1
ATOM 727 C CA . THR A 1 91 ? 9.865 -10.092 6.148 1.00 92.31 91 THR A CA 1
ATOM 728 C C . THR A 1 91 ? 10.895 -10.365 7.242 1.00 92.31 91 THR A C 1
ATOM 730 O O . THR A 1 91 ? 10.546 -10.888 8.296 1.00 92.31 91 THR A O 1
ATOM 733 N N . PHE A 1 92 ? 12.143 -9.949 7.022 1.00 93.88 92 PHE A N 1
ATOM 734 C CA . PHE A 1 92 ? 13.235 -10.078 7.977 1.00 93.88 92 PHE A CA 1
ATOM 735 C C . PHE A 1 92 ? 12.948 -9.297 9.259 1.00 93.88 92 PHE A C 1
ATOM 737 O O . PHE A 1 92 ? 12.918 -9.893 10.327 1.00 93.88 92 PHE A O 1
ATOM 744 N N . ILE A 1 93 ? 12.644 -7.998 9.165 1.00 91.56 93 ILE A N 1
ATOM 745 C CA . ILE A 1 93 ? 12.388 -7.161 10.344 1.00 91.56 93 ILE A CA 1
ATOM 746 C C . ILE A 1 93 ? 11.174 -7.675 11.130 1.00 91.56 93 ILE A C 1
ATOM 748 O O . ILE A 1 93 ? 11.249 -7.791 12.352 1.00 91.56 93 ILE A O 1
ATOM 752 N N . ASN A 1 94 ? 10.086 -8.045 10.445 1.00 90.06 94 ASN A N 1
ATOM 753 C CA . ASN A 1 94 ? 8.898 -8.594 11.104 1.00 90.06 94 ASN A CA 1
ATOM 754 C C . ASN A 1 94 ? 9.174 -9.950 11.779 1.00 90.06 94 ASN A C 1
ATOM 756 O O . ASN A 1 94 ? 8.570 -10.251 12.805 1.00 90.06 94 ASN A O 1
ATOM 760 N N . GLY A 1 95 ? 10.079 -10.763 11.225 1.00 91.50 95 GLY A N 1
ATOM 761 C CA . GLY A 1 95 ? 10.506 -12.027 11.826 1.00 91.50 95 GLY A CA 1
ATOM 762 C C . GLY A 1 95 ? 11.465 -11.844 13.005 1.00 91.50 95 GLY A C 1
ATOM 763 O O . GLY A 1 95 ? 11.345 -12.542 14.008 1.00 91.50 95 GLY A O 1
ATOM 764 N N . THR A 1 96 ? 12.401 -10.899 12.911 1.00 94.25 96 THR A N 1
ATOM 765 C CA . THR A 1 96 ? 13.394 -10.620 13.959 1.00 94.25 96 THR A CA 1
ATOM 766 C C . THR A 1 96 ? 12.783 -9.879 15.148 1.00 94.25 96 THR A C 1
ATOM 768 O O . THR A 1 96 ? 13.149 -10.150 16.290 1.00 94.25 96 THR A O 1
ATOM 771 N N . PHE A 1 97 ? 11.838 -8.967 14.904 1.00 91.25 97 PHE A N 1
ATOM 772 C CA . PHE A 1 97 ? 11.251 -8.096 15.925 1.00 91.25 97 PHE A CA 1
ATOM 773 C C . PHE A 1 97 ? 9.712 -8.173 15.947 1.00 91.25 97 PHE A C 1
ATOM 775 O O . PHE A 1 97 ? 9.035 -7.176 15.683 1.00 91.25 97 PHE A O 1
ATOM 782 N N . PRO A 1 98 ? 9.125 -9.325 16.315 1.00 82.50 98 PRO A N 1
ATOM 783 C CA . PRO A 1 98 ? 7.698 -9.601 16.115 1.00 82.50 98 PRO A CA 1
ATOM 784 C C . PRO A 1 98 ? 6.737 -8.698 16.907 1.00 82.50 98 PRO A C 1
ATOM 786 O O . PRO A 1 98 ? 5.590 -8.538 16.505 1.00 82.50 98 PRO A O 1
ATOM 789 N N . MET A 1 99 ? 7.180 -8.103 18.021 1.00 84.25 99 MET A N 1
ATOM 790 C CA . MET A 1 99 ? 6.331 -7.282 18.907 1.00 84.25 99 MET A CA 1
ATOM 791 C C . MET A 1 99 ? 6.703 -5.791 18.922 1.00 84.25 99 MET A C 1
ATOM 793 O O . MET A 1 99 ? 5.956 -4.973 19.460 1.00 84.25 99 MET A O 1
ATOM 797 N N . LEU A 1 100 ? 7.858 -5.426 18.359 1.00 84.44 100 LEU A N 1
ATOM 798 C CA . LEU A 1 100 ? 8.377 -4.052 18.420 1.00 84.44 100 LEU A CA 1
ATOM 799 C C . LEU A 1 100 ? 7.954 -3.213 17.210 1.00 84.44 100 LEU A C 1
ATOM 801 O O . LEU A 1 100 ? 7.975 -1.986 17.270 1.00 84.44 100 LEU A O 1
ATOM 805 N N . VAL A 1 101 ? 7.539 -3.864 16.125 1.00 78.06 101 VAL A N 1
ATOM 806 C CA . VAL A 1 101 ? 7.072 -3.203 14.907 1.00 78.06 101 VAL A CA 1
ATOM 807 C C . VAL A 1 101 ? 5.568 -2.965 15.008 1.00 78.06 101 VAL A C 1
ATOM 809 O O . VAL A 1 101 ? 4.774 -3.894 14.907 1.00 78.06 101 VAL A O 1
ATOM 812 N N . GLN A 1 102 ? 5.175 -1.707 15.198 1.00 69.62 102 GLN A N 1
ATOM 813 C CA . GLN A 1 102 ? 3.766 -1.308 15.340 1.00 69.62 102 GLN A CA 1
ATOM 814 C C . GLN A 1 102 ? 3.174 -0.707 14.051 1.00 69.62 102 GLN A C 1
ATOM 816 O O . GLN A 1 102 ? 1.957 -0.665 13.880 1.00 69.62 102 GLN A O 1
ATOM 821 N N . SER A 1 103 ? 4.018 -0.249 13.125 1.00 77.31 103 SER A N 1
ATOM 822 C CA . SER A 1 103 ? 3.615 0.378 11.862 1.00 77.31 103 SER A CA 1
ATOM 823 C C . SER A 1 103 ? 4.367 -0.220 10.675 1.00 77.31 103 SER A C 1
ATOM 825 O O . SER A 1 103 ? 5.431 -0.814 10.837 1.00 77.31 103 SER A O 1
ATOM 827 N N . GLU A 1 104 ? 3.830 -0.044 9.466 1.00 77.06 104 GLU A N 1
ATOM 828 C CA . GLU A 1 104 ? 4.535 -0.442 8.246 1.00 77.06 104 GLU A CA 1
ATOM 829 C C . GLU A 1 104 ? 5.849 0.341 8.088 1.00 77.06 104 GLU A C 1
ATOM 831 O O . GLU A 1 104 ? 5.925 1.534 8.385 1.00 77.06 104 GLU A O 1
ATOM 836 N N . HIS A 1 105 ? 6.898 -0.343 7.625 1.00 74.44 105 HIS A N 1
ATOM 837 C CA . HIS A 1 105 ? 8.222 0.250 7.446 1.00 74.44 105 HIS A CA 1
ATOM 838 C C . HIS A 1 105 ? 8.296 1.116 6.186 1.00 74.44 105 HIS A C 1
ATOM 840 O O . HIS A 1 105 ? 7.834 0.705 5.115 1.00 74.44 105 HIS A O 1
ATOM 846 N N . ILE A 1 106 ? 8.949 2.271 6.308 1.00 76.75 106 ILE A N 1
ATOM 847 C CA . ILE A 1 106 ? 9.271 3.157 5.188 1.00 76.75 106 ILE A CA 1
ATOM 848 C C . ILE A 1 106 ? 10.739 2.937 4.814 1.00 76.75 106 ILE A C 1
ATOM 850 O O . ILE A 1 106 ? 11.627 3.099 5.649 1.00 76.75 106 ILE A O 1
ATOM 854 N N . HIS A 1 107 ? 10.997 2.574 3.557 1.00 75.12 107 HIS A N 1
ATOM 855 C CA . HIS A 1 107 ? 12.350 2.383 3.038 1.00 75.12 107 HIS A CA 1
ATOM 856 C C . HIS A 1 107 ? 12.749 3.510 2.089 1.00 75.12 107 HIS A C 1
ATOM 858 O O . HIS A 1 107 ? 12.025 3.833 1.149 1.00 75.12 107 HIS A O 1
ATOM 864 N N . GLN A 1 108 ? 13.942 4.062 2.286 1.00 80.06 108 GLN A N 1
ATOM 865 C CA . GLN A 1 108 ? 14.524 5.066 1.401 1.00 80.06 108 GLN A CA 1
ATOM 866 C C . GLN A 1 108 ? 15.864 4.563 0.864 1.00 80.06 108 GLN A C 1
ATOM 868 O O . GLN A 1 108 ? 16.789 4.298 1.633 1.00 80.06 108 GLN A O 1
ATOM 873 N N . LYS A 1 109 ? 15.984 4.443 -0.464 1.00 75.88 109 LYS A N 1
ATOM 874 C CA . LYS A 1 109 ? 17.247 4.104 -1.130 1.00 75.88 109 LYS A CA 1
ATOM 875 C C . LYS A 1 109 ? 17.912 5.373 -1.652 1.00 75.88 109 LYS A C 1
ATOM 877 O O . LYS A 1 109 ? 17.508 5.911 -2.678 1.00 75.88 109 LYS A O 1
ATOM 882 N N . ASN A 1 110 ? 18.971 5.806 -0.977 1.00 77.50 110 ASN A N 1
ATOM 883 C CA . ASN A 1 110 ? 19.842 6.868 -1.476 1.00 77.50 110 ASN A CA 1
ATOM 884 C C . ASN A 1 110 ? 20.954 6.262 -2.345 1.00 77.50 110 ASN A C 1
ATOM 886 O O . ASN A 1 110 ? 21.485 5.191 -2.030 1.00 77.50 110 ASN A O 1
ATOM 890 N N . ARG A 1 111 ? 21.307 6.930 -3.451 1.00 70.00 111 ARG A N 1
ATOM 891 C CA . ARG A 1 111 ? 22.465 6.538 -4.264 1.00 70.00 111 ARG A CA 1
ATOM 892 C C . ARG A 1 111 ? 23.717 6.696 -3.399 1.00 70.00 111 ARG A C 1
ATOM 894 O O . ARG A 1 111 ? 23.928 7.748 -2.807 1.00 70.00 111 ARG A O 1
ATOM 901 N N . LYS A 1 112 ? 24.549 5.657 -3.332 1.00 67.50 112 LYS A N 1
ATOM 902 C CA . LYS A 1 112 ? 25.896 5.801 -2.779 1.00 67.50 112 LYS A CA 1
ATOM 903 C C . LYS A 1 112 ? 26.737 6.516 -3.829 1.00 67.50 112 LYS A C 1
ATOM 905 O O . LYS A 1 112 ? 27.015 5.943 -4.881 1.00 67.50 112 LYS A O 1
ATOM 910 N N . GLU A 1 113 ? 27.066 7.777 -3.594 1.00 50.25 113 GLU A N 1
ATOM 911 C CA . GLU A 1 113 ? 28.054 8.471 -4.415 1.00 50.25 113 GLU A CA 1
ATOM 912 C C . GLU A 1 113 ? 29.425 7.819 -4.169 1.00 50.25 113 GLU A C 1
ATOM 914 O O . GLU A 1 113 ? 29.836 7.665 -3.021 1.00 50.25 113 GLU A O 1
ATOM 919 N N . GLY A 1 114 ? 30.105 7.376 -5.235 1.00 55.25 114 GLY A N 1
ATOM 920 C CA . GLY A 1 114 ? 31.519 6.981 -5.161 1.00 55.25 114 GLY A CA 1
ATOM 921 C C . GLY A 1 114 ? 31.870 5.487 -5.214 1.00 55.25 114 GLY A C 1
ATOM 922 O O . GLY A 1 114 ? 32.720 5.048 -4.450 1.00 55.25 114 GLY A O 1
ATOM 923 N N . GLN A 1 115 ? 31.322 4.705 -6.149 1.00 48.72 115 GLN A N 1
ATOM 924 C CA . GLN A 1 115 ? 32.016 3.495 -6.631 1.00 48.72 115 GLN A CA 1
ATOM 925 C C . GLN A 1 115 ? 32.214 3.579 -8.144 1.00 48.72 115 GLN A C 1
ATOM 927 O O . GLN A 1 115 ? 31.544 2.919 -8.931 1.00 48.72 115 GLN A O 1
ATOM 932 N N . HIS A 1 116 ? 33.125 4.463 -8.549 1.00 45.94 116 HIS A N 1
ATOM 933 C CA . HIS A 1 116 ? 33.810 4.324 -9.825 1.00 45.94 116 HIS A CA 1
ATOM 934 C C . HIS A 1 116 ? 34.872 3.242 -9.616 1.00 45.94 116 HIS A C 1
ATOM 936 O O . HIS A 1 116 ? 35.903 3.502 -9.001 1.00 45.94 116 HIS A O 1
ATOM 942 N N . SER A 1 117 ? 34.583 2.008 -10.028 1.00 50.56 117 SER A N 1
ATOM 943 C CA . SER A 1 117 ? 35.629 1.001 -10.197 1.00 50.56 117 SER A CA 1
ATOM 944 C C . SER A 1 117 ? 36.509 1.465 -11.359 1.00 50.56 117 SER A C 1
ATOM 946 O O . SER A 1 117 ? 35.975 1.600 -12.464 1.00 50.56 117 SER A O 1
ATOM 948 N N . PRO A 1 118 ? 37.804 1.762 -11.148 1.00 55.59 118 PRO A N 1
ATOM 949 C CA . PRO A 1 118 ? 38.698 1.957 -12.272 1.00 55.59 118 PRO A CA 1
ATOM 950 C C . PRO A 1 118 ? 38.833 0.607 -12.986 1.00 55.59 118 PRO A C 1
ATOM 952 O O . PRO A 1 118 ? 38.948 -0.434 -12.332 1.00 55.59 118 PRO A O 1
ATOM 955 N N . MET A 1 119 ? 38.732 0.642 -14.315 1.00 49.31 119 MET A N 1
ATOM 956 C CA . MET A 1 119 ? 39.231 -0.433 -15.176 1.00 49.31 119 MET A CA 1
ATOM 957 C C . MET A 1 119 ? 40.745 -0.552 -15.013 1.00 49.31 119 MET A C 1
ATOM 959 O O . MET A 1 119 ? 41.391 0.513 -14.868 1.00 49.31 119 MET A O 1
#